Protein AF-S4PWG2-F1 (afdb_monomer_lite)

InterPro domains:
  IPR007754 N-acetylglucosaminyltransferase II [PF05060] (14-118)
  IPR007754 N-acetylglucosaminyltransferase II [PTHR12871] (7-118)
  IPR029044 Nucleotide-diphospho-sugar transferases [G3DSA:3.90.550.10] (37-111)

Radius of gyration: 16.38 Å; chains: 1; bounding box: 37×33×51 Å

Secondary structure (DSSP, 8-state):
---PPPPHHHHHHHHHHHHHHTPEETHHHH----TT--EEEEEE-S-HHHHHHHHHHHHTSTTGGGSEEEEEESS--HHHHHHHHT--SSEEEEEE-TT-TTTSTTSTTS--TTSPP-

Foldseek 3Di:
DDDDDDDLVVVLVVQVVQQVVQDKPCCVPLPDDDPPAAEDEAEDEPPQVVVVVVLVVLLPDPPSQSHEYEYEYLDDDPVNVVVQVPRNSHIYGYHYDNQHCSNVVQDPPHPPPPDDDD

Structure (mmCIF, N/CA/C/O backbone):
data_AF-S4PWG2-F1
#
_entry.id   AF-S4PWG2-F1
#
loop_
_atom_site.group_PDB
_atom_site.id
_atom_site.type_symbol
_atom_site.label_atom_id
_atom_site.label_alt_id
_atom_site.label_comp_id
_atom_site.label_asym_id
_atom_site.label_entity_id
_atom_site.label_seq_id
_atom_site.pdbx_PDB_ins_code
_atom_site.Cartn_x
_atom_site.Cartn_y
_atom_site.Cartn_z
_atom_site.occupancy
_atom_site.B_iso_or_equiv
_atom_site.auth_seq_id
_atom_site.auth_comp_id
_atom_site.auth_asym_id
_atom_site.auth_atom_id
_atom_site.pdbx_PDB_model_num
ATOM 1 N N . GLU A 1 1 ? 9.106 20.396 -3.454 1.00 36.06 1 GLU A N 1
ATOM 2 C CA . GLU A 1 1 ? 10.422 19.798 -3.766 1.00 36.06 1 GLU A CA 1
ATOM 3 C C . GLU A 1 1 ? 10.224 18.705 -4.808 1.00 36.06 1 GLU A C 1
ATOM 5 O O . GLU A 1 1 ? 9.260 17.955 -4.703 1.00 36.06 1 GLU A O 1
ATOM 10 N N . ARG A 1 2 ? 11.029 18.672 -5.878 1.00 40.66 2 ARG A N 1
ATOM 11 C CA . ARG A 1 2 ? 10.913 17.635 -6.915 1.00 40.66 2 ARG A CA 1
ATOM 12 C C . ARG A 1 2 ? 11.456 16.328 -6.339 1.00 40.66 2 ARG A C 1
ATOM 14 O O . ARG A 1 2 ? 12.660 16.219 -6.139 1.00 40.66 2 ARG A O 1
ATOM 21 N N . TYR A 1 3 ? 10.577 15.365 -6.071 1.00 52.69 3 TYR A N 1
ATOM 22 C CA . TYR A 1 3 ? 10.972 13.995 -5.752 1.00 52.69 3 TYR A CA 1
ATOM 23 C C . TYR A 1 3 ? 11.826 13.466 -6.910 1.00 52.69 3 TYR A C 1
ATOM 25 O O . TYR A 1 3 ? 11.335 13.332 -8.031 1.00 52.69 3 TYR A O 1
ATOM 33 N N . ALA A 1 4 ? 13.117 13.238 -6.667 1.00 55.34 4 ALA A N 1
ATOM 34 C CA . ALA A 1 4 ? 13.972 12.576 -7.640 1.00 55.34 4 ALA A CA 1
ATOM 35 C C . ALA A 1 4 ? 13.413 11.167 -7.881 1.00 55.34 4 ALA A C 1
ATOM 37 O O . ALA A 1 4 ? 13.055 10.475 -6.923 1.00 55.34 4 ALA A O 1
ATOM 38 N N . ALA A 1 5 ? 13.304 10.753 -9.144 1.00 60.72 5 ALA A N 1
ATOM 39 C CA . ALA A 1 5 ? 12.872 9.399 -9.469 1.00 60.72 5 ALA A CA 1
ATOM 40 C C . ALA A 1 5 ? 13.850 8.406 -8.820 1.00 60.72 5 ALA A C 1
ATOM 42 O O . ALA A 1 5 ? 15.053 8.460 -9.083 1.00 60.72 5 ALA A O 1
ATOM 43 N N . LYS A 1 6 ? 13.349 7.541 -7.931 1.00 73.06 6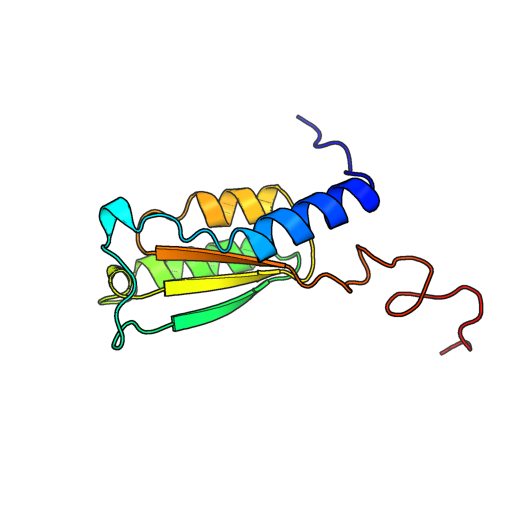 LYS A N 1
ATOM 44 C CA . LYS A 1 6 ? 14.164 6.474 -7.340 1.00 73.06 6 LYS A CA 1
ATOM 45 C C . LYS A 1 6 ? 14.612 5.520 -8.443 1.00 73.06 6 LYS A C 1
ATOM 47 O O . LYS A 1 6 ? 13.843 5.230 -9.357 1.00 73.06 6 LYS A O 1
ATOM 52 N N . ASN A 1 7 ? 15.834 5.006 -8.332 1.00 88.75 7 ASN A N 1
ATOM 53 C CA . ASN A 1 7 ? 16.291 3.943 -9.218 1.00 88.75 7 ASN A CA 1
ATOM 54 C C . ASN A 1 7 ? 15.497 2.650 -8.934 1.00 88.75 7 ASN A C 1
ATOM 56 O O . ASN A 1 7 ? 15.086 2.405 -7.798 1.00 88.75 7 ASN A O 1
ATOM 60 N N . VAL A 1 8 ? 15.316 1.802 -9.947 1.00 92.81 8 VAL A N 1
ATOM 61 C CA . VAL A 1 8 ? 14.579 0.528 -9.866 1.00 92.81 8 VAL A CA 1
ATOM 62 C C . VAL A 1 8 ? 15.087 -0.356 -8.721 1.00 92.81 8 VAL A C 1
ATOM 64 O O . VAL A 1 8 ? 14.291 -0.904 -7.962 1.00 92.81 8 VAL A O 1
ATOM 67 N N . SER A 1 9 ? 16.407 -0.433 -8.522 1.00 93.94 9 SER A N 1
ATOM 68 C CA . SER A 1 9 ? 17.010 -1.197 -7.417 1.00 93.94 9 SER A CA 1
ATOM 69 C C . SER A 1 9 ? 16.587 -0.684 -6.033 1.00 93.94 9 SER A C 1
ATOM 71 O O . SER A 1 9 ? 16.339 -1.477 -5.122 1.00 93.94 9 SER A O 1
ATOM 73 N N . ASP A 1 10 ? 16.452 0.634 -5.867 1.00 95.06 10 ASP A N 1
ATOM 74 C CA . ASP A 1 10 ? 16.004 1.223 -4.603 1.00 95.06 10 ASP A CA 1
ATOM 75 C C . ASP A 1 10 ? 14.512 0.995 -4.369 1.00 95.06 10 ASP A C 1
ATOM 77 O O . ASP A 1 10 ? 14.107 0.747 -3.230 1.00 95.06 10 ASP A O 1
ATOM 81 N N . ILE A 1 11 ? 13.710 1.034 -5.439 1.00 95.75 11 ILE A N 1
ATOM 82 C CA . ILE A 1 11 ? 12.288 0.679 -5.402 1.00 95.75 11 ILE A CA 1
ATOM 83 C C . ILE A 1 11 ? 12.138 -0.782 -4.978 1.00 95.75 11 ILE A C 1
ATOM 85 O O . ILE A 1 11 ? 11.461 -1.049 -3.990 1.00 95.75 11 ILE A O 1
ATOM 89 N N . LEU A 1 12 ? 12.832 -1.716 -5.632 1.00 96.19 12 LEU A N 1
ATOM 90 C CA . LEU A 1 12 ? 12.809 -3.138 -5.276 1.00 96.19 12 LEU A CA 1
ATOM 91 C C . LEU A 1 12 ? 13.233 -3.366 -3.821 1.00 96.19 12 LEU A C 1
ATOM 93 O O . LEU A 1 12 ? 12.537 -4.050 -3.074 1.00 96.19 12 LEU A O 1
ATOM 97 N N . ARG A 1 13 ? 14.327 -2.739 -3.369 1.00 96.94 13 ARG A N 1
ATOM 98 C CA . ARG A 1 13 ? 14.775 -2.845 -1.971 1.00 96.94 13 ARG A CA 1
ATOM 99 C C . ARG A 1 13 ? 13.739 -2.292 -0.989 1.00 96.94 13 ARG A C 1
ATOM 101 O O . ARG A 1 13 ? 13.630 -2.784 0.131 1.00 96.94 13 ARG A O 1
ATOM 108 N N . ALA A 1 14 ? 13.015 -1.236 -1.354 1.00 96.38 14 ALA A N 1
ATOM 109 C CA . ALA A 1 14 ? 11.924 -0.717 -0.534 1.00 96.38 14 ALA A CA 1
ATOM 110 C C . ALA A 1 14 ? 10.736 -1.688 -0.508 1.00 96.38 14 ALA A C 1
ATOM 112 O O . ALA A 1 14 ? 10.254 -1.996 0.576 1.00 96.38 14 ALA A O 1
ATOM 113 N N . ILE A 1 15 ? 10.326 -2.205 -1.668 1.00 97.31 15 ILE A N 1
ATOM 114 C CA . ILE A 1 15 ? 9.243 -3.185 -1.815 1.00 97.31 15 ILE A CA 1
ATOM 115 C C . ILE A 1 15 ? 9.506 -4.418 -0.952 1.00 97.31 15 ILE A C 1
ATOM 117 O O . ILE A 1 15 ? 8.662 -4.764 -0.131 1.00 97.31 15 ILE A O 1
ATOM 121 N N . TYR A 1 16 ? 10.685 -5.036 -1.072 1.00 97.88 16 TYR A N 1
ATOM 122 C CA . TYR A 1 16 ? 11.023 -6.225 -0.288 1.00 97.88 16 TYR A CA 1
ATOM 123 C C . TYR A 1 16 ? 10.984 -5.948 1.213 1.00 97.88 16 TYR A C 1
ATOM 125 O O . TYR A 1 16 ? 10.335 -6.687 1.943 1.00 97.88 16 TYR A O 1
ATOM 133 N N . ARG A 1 17 ? 11.592 -4.843 1.665 1.00 97.88 17 ARG A N 1
ATOM 134 C CA . ARG A 1 17 ? 11.586 -4.474 3.088 1.00 97.88 17 ARG A CA 1
ATOM 135 C C . ARG A 1 17 ? 10.181 -4.238 3.630 1.00 97.88 17 ARG A C 1
ATOM 137 O O . ARG A 1 17 ? 9.885 -4.677 4.731 1.00 97.88 17 ARG A O 1
ATOM 144 N N . ILE A 1 18 ? 9.328 -3.538 2.881 1.00 97.50 18 ILE A N 1
ATOM 145 C CA . ILE A 1 18 ? 7.959 -3.247 3.324 1.00 97.50 18 ILE A CA 1
ATOM 146 C C . ILE A 1 18 ? 7.126 -4.534 3.364 1.00 97.50 18 ILE A C 1
ATOM 148 O O . ILE A 1 18 ? 6.442 -4.787 4.352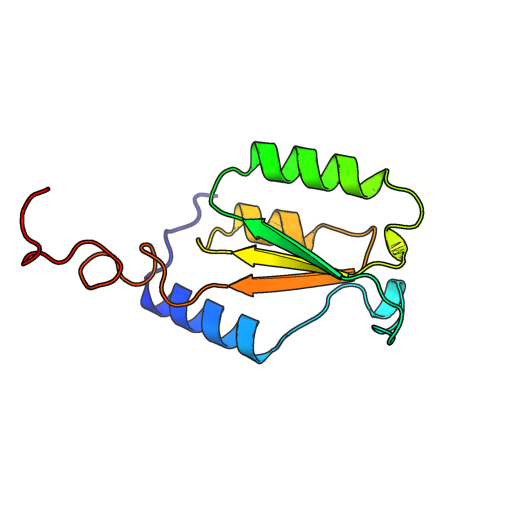 1.00 97.50 18 ILE A O 1
ATOM 152 N N . ASN A 1 19 ? 7.224 -5.364 2.323 1.00 98.06 19 ASN A N 1
ATOM 153 C CA . ASN A 1 19 ? 6.497 -6.628 2.248 1.00 98.06 19 ASN A CA 1
ATOM 154 C C . ASN A 1 19 ? 6.933 -7.627 3.321 1.00 98.06 19 ASN A C 1
ATOM 156 O O . ASN A 1 19 ? 6.089 -8.357 3.822 1.00 98.06 19 ASN A O 1
ATOM 160 N N . GLU A 1 20 ? 8.224 -7.676 3.654 1.00 98.25 20 GLU A N 1
ATOM 161 C CA . GLU A 1 20 ? 8.760 -8.531 4.716 1.00 98.25 20 GLU A CA 1
ATOM 162 C C . GLU A 1 20 ? 8.340 -8.032 6.101 1.00 98.25 20 GLU A C 1
ATOM 164 O O . GLU A 1 20 ? 7.927 -8.823 6.943 1.00 98.25 20 GLU A O 1
ATOM 169 N N . ALA A 1 21 ? 8.400 -6.717 6.330 1.00 97.75 21 ALA A N 1
ATOM 170 C CA . ALA A 1 21 ? 8.057 -6.129 7.621 1.00 97.75 21 ALA A CA 1
ATOM 171 C C . ALA A 1 21 ? 6.568 -6.266 7.969 1.00 97.75 21 ALA A C 1
ATOM 173 O O . ALA A 1 21 ? 6.228 -6.215 9.148 1.00 97.75 21 ALA A O 1
ATOM 174 N N . GLN A 1 22 ? 5.694 -6.381 6.958 1.00 96.69 22 GLN A N 1
ATOM 175 C CA . GLN A 1 22 ? 4.243 -6.537 7.113 1.00 96.69 22 GLN A CA 1
ATOM 176 C C . GLN A 1 22 ? 3.628 -5.576 8.145 1.00 96.69 22 GLN A C 1
ATOM 178 O O . GLN A 1 22 ? 2.710 -5.930 8.879 1.00 96.69 22 GLN A O 1
ATOM 183 N N . THR A 1 23 ? 4.152 -4.350 8.219 1.00 97.06 23 THR A N 1
ATOM 184 C CA . THR A 1 23 ? 3.802 -3.414 9.288 1.00 97.06 23 THR A CA 1
ATOM 185 C C . THR A 1 23 ? 2.348 -2.979 9.163 1.00 97.06 23 THR A C 1
ATOM 187 O O . THR A 1 23 ? 1.942 -2.437 8.130 1.00 97.06 23 THR A O 1
ATOM 190 N N . ILE A 1 24 ? 1.589 -3.179 10.237 1.00 97.88 24 ILE A N 1
ATOM 191 C CA . ILE A 1 24 ? 0.239 -2.652 10.385 1.00 97.88 24 ILE A CA 1
ATOM 192 C C . ILE A 1 24 ? 0.344 -1.349 11.180 1.00 97.88 24 ILE A C 1
ATOM 194 O O . ILE A 1 24 ? 0.866 -1.301 12.290 1.00 97.88 24 ILE A O 1
ATOM 198 N N . TYR A 1 25 ? -0.113 -0.264 10.572 1.00 97.75 25 TYR A N 1
ATOM 199 C CA . TYR A 1 25 ? -0.172 1.056 11.180 1.00 97.75 25 TYR A CA 1
ATOM 200 C C . TYR A 1 25 ? -1.456 1.210 11.997 1.00 97.75 25 TYR A C 1
ATOM 202 O O . TYR A 1 25 ? -2.492 0.629 11.662 1.00 97.75 25 TYR A O 1
ATOM 210 N N . ASN A 1 26 ? -1.383 2.053 13.028 1.00 97.75 26 ASN A N 1
ATOM 211 C CA . ASN A 1 26 ? -2.479 2.418 13.926 1.00 97.75 26 ASN A CA 1
ATOM 212 C C . ASN A 1 26 ? -3.012 1.269 14.810 1.00 97.75 26 ASN A C 1
ATOM 214 O O . ASN A 1 26 ? -4.089 1.400 15.392 1.00 97.75 26 ASN A O 1
ATOM 218 N N . GLU A 1 27 ? -2.291 0.148 14.947 1.00 95.94 27 GLU A N 1
ATOM 219 C CA . GLU A 1 27 ? -2.669 -0.919 15.896 1.00 95.94 27 GLU A CA 1
ATOM 220 C C . GLU A 1 27 ? -2.634 -0.447 17.355 1.00 95.94 27 GLU A C 1
ATOM 222 O O . GLU A 1 27 ? -3.414 -0.911 18.183 1.00 95.94 27 GLU A O 1
ATOM 227 N N . ASP A 1 28 ? -1.765 0.508 17.677 1.00 96.00 28 ASP A N 1
ATOM 228 C CA . ASP A 1 28 ? -1.681 1.144 18.991 1.00 96.00 28 ASP A CA 1
ATOM 229 C C . ASP A 1 28 ? -2.937 1.963 19.338 1.00 96.00 28 ASP A C 1
ATOM 231 O O . ASP A 1 28 ? -3.264 2.120 20.514 1.00 96.00 28 ASP A O 1
ATOM 235 N N . ILE A 1 29 ? -3.668 2.433 18.320 1.00 96.88 29 ILE A N 1
ATOM 236 C CA . ILE A 1 29 ? -4.885 3.245 18.461 1.00 96.88 29 ILE A CA 1
ATOM 237 C C . ILE A 1 29 ? -6.145 2.371 18.371 1.00 96.88 29 ILE A C 1
ATOM 239 O O . ILE A 1 29 ? -7.058 2.510 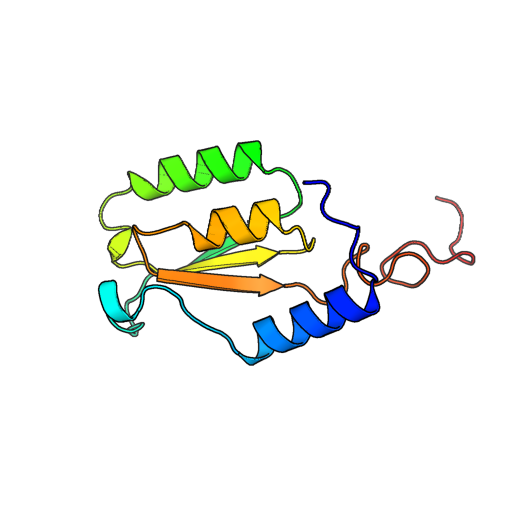19.184 1.00 96.88 29 ILE A O 1
ATOM 243 N N . PHE A 1 30 ? -6.203 1.461 17.394 1.00 97.00 30 PHE A N 1
ATOM 244 C CA . PHE A 1 30 ? -7.398 0.666 17.065 1.00 97.00 30 PHE A CA 1
ATOM 245 C C . PHE A 1 30 ? -7.340 -0.787 17.562 1.00 97.00 30 PHE A C 1
ATOM 247 O O . PHE A 1 30 ? -8.195 -1.600 17.193 1.00 97.00 30 PHE A O 1
ATOM 254 N N . GLY A 1 31 ? -6.335 -1.117 18.375 1.00 95.62 31 GLY A N 1
ATOM 255 C CA . GLY A 1 31 ? -6.079 -2.461 18.881 1.00 95.62 31 GLY A CA 1
ATOM 256 C C . GLY A 1 31 ? -5.470 -3.401 17.833 1.00 95.62 31 GLY A C 1
ATOM 257 O O . GLY A 1 31 ? -5.389 -3.053 16.656 1.00 95.62 31 GLY A O 1
ATOM 258 N N . PRO A 1 32 ? -5.052 -4.610 18.244 1.00 96.12 32 PRO A N 1
ATOM 259 C CA . PRO A 1 32 ? -4.483 -5.600 17.334 1.00 96.12 32 PRO A CA 1
ATOM 260 C C . PRO A 1 32 ? -5.544 -6.194 16.399 1.00 96.12 32 PRO A C 1
ATOM 262 O O . PRO A 1 32 ? -6.743 -6.177 16.696 1.00 96.12 32 PRO A O 1
ATOM 265 N N . VAL A 1 33 ? -5.099 -6.787 15.289 1.00 95.75 33 VAL A N 1
ATOM 266 C CA . VAL A 1 33 ? -5.965 -7.594 14.412 1.00 95.75 33 VAL A CA 1
ATOM 267 C C . VAL A 1 33 ? -6.501 -8.825 15.156 1.00 95.75 33 VAL A C 1
ATOM 269 O O . VAL A 1 33 ? -5.749 -9.572 15.780 1.00 95.75 33 VAL A O 1
ATOM 272 N N . GLN A 1 34 ? -7.812 -9.050 15.062 1.00 95.38 34 GLN A N 1
ATOM 273 C CA . GLN A 1 34 ? -8.522 -10.188 15.655 1.00 95.38 34 GLN A CA 1
ATOM 274 C C . GLN A 1 34 ? -9.105 -11.107 14.573 1.00 95.38 34 GLN A C 1
ATOM 276 O O . GLN A 1 34 ? -9.199 -10.736 13.404 1.00 95.38 34 GLN A O 1
ATOM 281 N N . ASN A 1 35 ? -9.541 -12.308 14.960 1.00 93.94 35 ASN A N 1
ATOM 282 C CA . ASN A 1 35 ? -10.085 -13.305 14.027 1.00 93.94 35 ASN A CA 1
ATOM 283 C C . ASN A 1 35 ? -11.373 -12.856 13.313 1.00 93.94 35 ASN A C 1
ATOM 285 O O . ASN A 1 35 ? -11.693 -13.372 12.247 1.00 93.94 35 ASN A O 1
ATOM 289 N N . ASP A 1 36 ? -12.119 -11.927 13.905 1.00 94.25 36 ASP A N 1
ATOM 290 C CA . ASP A 1 36 ? -13.346 -11.339 13.365 1.00 94.25 36 ASP A CA 1
ATOM 291 C C . ASP A 1 36 ? -13.109 -9.985 12.669 1.00 94.25 36 ASP A C 1
ATOM 293 O O . ASP A 1 36 ? -14.057 -9.360 12.191 1.00 94.25 36 ASP A O 1
ATOM 297 N N . THR A 1 37 ? -11.852 -9.528 12.579 1.00 96.56 37 THR A N 1
ATOM 298 C CA . THR A 1 37 ? -11.504 -8.286 11.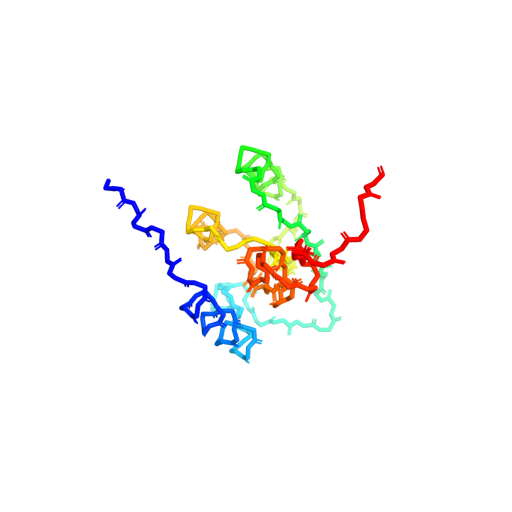882 1.00 96.56 37 THR A CA 1
ATOM 299 C C . THR A 1 37 ? -11.805 -8.422 10.394 1.00 96.56 37 THR A C 1
ATOM 301 O O . THR A 1 37 ? -11.259 -9.280 9.700 1.00 96.56 37 THR A O 1
ATOM 304 N N . ILE A 1 38 ? -12.654 -7.532 9.881 1.00 97.38 38 ILE A N 1
ATOM 305 C CA . ILE A 1 38 ? -12.942 -7.455 8.449 1.00 97.38 38 ILE A CA 1
ATOM 306 C C . ILE A 1 38 ? -11.733 -6.844 7.740 1.00 97.38 38 ILE A C 1
ATOM 308 O O . ILE A 1 38 ? -11.289 -5.745 8.079 1.00 97.38 38 ILE A O 1
ATOM 312 N N . ILE A 1 39 ? -11.230 -7.548 6.728 1.00 98.06 39 ILE A N 1
ATOM 313 C CA . ILE A 1 39 ? -10.096 -7.115 5.912 1.00 98.06 39 ILE A CA 1
ATOM 314 C C . ILE A 1 39 ? -10.610 -6.650 4.551 1.00 98.06 39 ILE A C 1
ATOM 316 O O . ILE A 1 39 ? -11.321 -7.385 3.864 1.00 98.06 39 ILE A O 1
ATOM 320 N N . ILE A 1 40 ? -10.219 -5.444 4.143 1.00 98.31 40 ILE A N 1
ATOM 321 C CA . ILE A 1 40 ? -10.533 -4.887 2.825 1.00 98.31 40 ILE A CA 1
ATOM 322 C C . ILE A 1 40 ? -9.221 -4.692 2.067 1.00 98.31 40 ILE A C 1
ATOM 324 O O . ILE A 1 40 ? -8.401 -3.852 2.434 1.00 98.31 40 ILE A O 1
ATOM 328 N N . ALA A 1 41 ? -9.028 -5.462 0.996 1.00 98.19 41 ALA A N 1
ATOM 329 C CA . ALA A 1 41 ? -7.879 -5.322 0.109 1.00 98.19 41 ALA A CA 1
ATOM 330 C C . ALA A 1 41 ? -8.218 -4.402 -1.074 1.00 98.19 41 ALA A C 1
ATOM 332 O O . ALA A 1 41 ? -9.196 -4.623 -1.788 1.00 98.19 41 ALA A O 1
ATOM 333 N N . ILE A 1 42 ? -7.402 -3.372 -1.287 1.00 98.25 42 ILE A N 1
ATOM 334 C CA . ILE A 1 42 ? -7.601 -2.331 -2.298 1.00 98.25 42 ILE A CA 1
ATOM 335 C C . ILE A 1 42 ? -6.422 -2.375 -3.263 1.00 98.25 42 ILE A C 1
ATOM 337 O O . ILE A 1 42 ? -5.288 -2.117 -2.866 1.00 98.25 42 ILE A O 1
ATOM 341 N N . GLN A 1 43 ? -6.680 -2.658 -4.538 1.00 97.75 43 GLN A N 1
ATOM 342 C CA . GLN A 1 43 ? -5.650 -2.578 -5.570 1.00 97.75 43 GLN A CA 1
ATOM 343 C C . GLN A 1 43 ? -5.433 -1.120 -5.999 1.00 97.75 43 GLN A C 1
ATOM 345 O O . GLN A 1 43 ? -6.372 -0.427 -6.401 1.00 97.75 43 GLN A O 1
ATOM 350 N N . VAL A 1 44 ? -4.187 -0.655 -5.923 1.00 96.25 44 VAL A N 1
ATOM 351 C CA . VAL A 1 44 ? -3.779 0.729 -6.178 1.00 96.25 44 VAL A CA 1
ATOM 352 C C . VAL A 1 44 ? -2.752 0.774 -7.303 1.00 96.25 44 VAL A C 1
ATOM 354 O O . VAL A 1 44 ? -1.743 0.080 -7.253 1.00 96.25 44 VAL A O 1
ATOM 357 N N . HIS A 1 45 ? -3.009 1.649 -8.278 1.00 93.69 45 HIS A N 1
ATOM 358 C CA . HIS A 1 45 ? -2.072 1.989 -9.350 1.00 93.69 45 HIS A CA 1
ATOM 359 C C . HIS A 1 45 ? -1.518 3.408 -9.148 1.00 93.69 45 HIS A C 1
ATOM 361 O O . HIS A 1 45 ? -0.928 3.700 -8.115 1.00 93.69 45 HIS A O 1
ATOM 367 N N . THR A 1 46 ? -1.758 4.332 -10.083 1.00 92.62 46 THR A N 1
ATOM 368 C CA . THR A 1 46 ? -1.190 5.698 -10.068 1.00 92.62 46 THR A CA 1
ATOM 369 C C . THR A 1 46 ? -2.225 6.819 -9.916 1.00 92.62 46 THR A C 1
ATOM 371 O O . THR A 1 46 ? -1.892 8.004 -9.888 1.00 92.62 46 THR A O 1
ATOM 374 N N . ARG A 1 47 ? -3.518 6.485 -9.813 1.00 93.94 47 ARG A N 1
ATOM 375 C CA . ARG A 1 47 ? -4.616 7.470 -9.840 1.00 93.94 47 ARG A CA 1
ATOM 376 C C . ARG A 1 47 ? -4.909 8.065 -8.455 1.00 93.94 47 ARG A C 1
ATOM 378 O O . ARG A 1 47 ? -5.938 7.770 -7.847 1.00 93.94 47 ARG A O 1
ATOM 385 N N . LEU A 1 48 ? -4.026 8.955 -7.994 1.00 93.19 48 LEU A N 1
ATOM 386 C CA . LEU A 1 48 ? -4.079 9.607 -6.674 1.00 93.19 48 LEU A CA 1
ATOM 387 C C . LEU A 1 48 ? -5.436 10.262 -6.349 1.00 93.19 48 LEU A C 1
ATOM 389 O O . LEU A 1 48 ? -5.932 10.124 -5.235 1.00 93.19 48 LEU A O 1
ATOM 393 N N . THR A 1 49 ? -6.063 10.954 -7.305 1.00 95.69 49 THR A N 1
ATOM 394 C CA . THR A 1 49 ? -7.352 11.638 -7.081 1.00 95.69 49 THR A CA 1
ATOM 395 C C . THR A 1 49 ? -8.474 10.661 -6.731 1.00 95.69 49 THR A C 1
ATOM 397 O O . THR A 1 49 ? -9.226 10.906 -5.791 1.00 95.69 49 THR A O 1
ATOM 400 N N . TYR A 1 50 ? -8.567 9.523 -7.427 1.00 96.44 50 TYR A N 1
ATOM 401 C CA . TYR A 1 50 ? -9.576 8.508 -7.105 1.00 96.44 50 TYR A CA 1
ATOM 402 C C . TYR A 1 50 ? -9.291 7.829 -5.770 1.00 96.44 50 TYR A C 1
ATOM 404 O O . TYR A 1 50 ? -10.223 7.599 -5.004 1.00 96.44 50 TYR A O 1
ATOM 412 N N . LEU A 1 51 ? -8.015 7.582 -5.457 1.00 96.81 51 LEU A N 1
ATOM 413 C CA . LEU A 1 51 ? -7.628 7.045 -4.156 1.00 96.81 51 LEU A CA 1
ATOM 414 C C . LEU A 1 51 ? -8.038 7.983 -3.012 1.00 96.81 51 LEU A C 1
ATOM 416 O O . LEU A 1 51 ? -8.578 7.520 -2.013 1.00 96.81 51 LEU A O 1
ATOM 420 N N . ARG A 1 52 ? -7.868 9.304 -3.173 1.00 96.75 52 ARG A N 1
ATOM 421 C CA . ARG A 1 52 ? -8.354 10.291 -2.194 1.00 96.75 52 ARG A CA 1
ATOM 422 C C . ARG A 1 52 ? -9.862 10.196 -1.990 1.00 96.75 52 ARG A C 1
ATOM 424 O O . ARG A 1 52 ? -10.308 10.143 -0.851 1.00 96.75 52 ARG A O 1
ATOM 431 N N . HIS A 1 53 ? -10.641 10.153 -3.071 1.00 97.62 53 HIS A N 1
ATOM 432 C CA . HIS A 1 53 ? -12.097 10.025 -2.963 1.00 97.62 53 HIS A CA 1
ATOM 433 C C . HIS A 1 53 ? -12.513 8.721 -2.269 1.00 97.62 53 HIS A C 1
ATOM 435 O O . HIS A 1 53 ? -13.398 8.751 -1.417 1.00 97.62 53 HIS A O 1
ATOM 441 N N . LEU A 1 54 ? -11.837 7.607 -2.570 1.00 97.31 54 LEU A N 1
ATOM 442 C CA . LEU A 1 54 ? -12.061 6.329 -1.897 1.00 97.31 54 LEU A CA 1
ATOM 443 C C . LEU A 1 54 ? -11.787 6.433 -0.390 1.00 97.31 54 LEU A C 1
ATOM 445 O O . LEU A 1 54 ? -12.657 6.083 0.401 1.00 97.31 54 LEU A O 1
ATOM 449 N N . ILE A 1 55 ? -10.628 6.963 0.009 1.00 97.75 55 ILE A N 1
ATOM 450 C CA . ILE A 1 55 ? -10.253 7.126 1.424 1.00 97.75 55 ILE A CA 1
ATOM 451 C C . ILE A 1 55 ? -11.271 8.001 2.164 1.00 97.75 55 ILE A C 1
ATOM 453 O O . ILE A 1 55 ? -11.732 7.618 3.235 1.00 97.75 55 ILE A O 1
ATOM 457 N N . VAL A 1 56 ? -11.681 9.130 1.574 1.00 97.94 56 VAL A N 1
ATOM 458 C CA . VAL A 1 56 ? -12.698 10.017 2.166 1.00 97.94 56 VAL A CA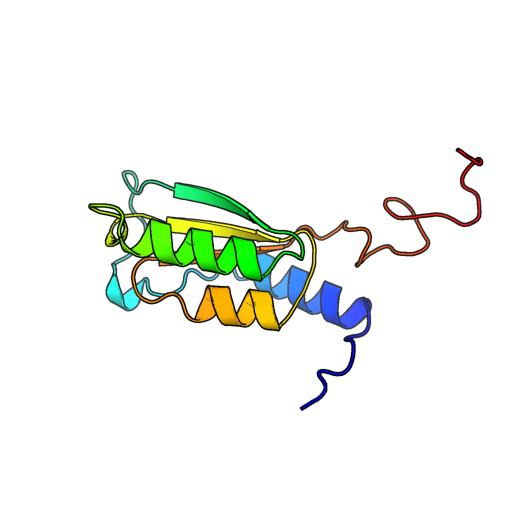 1
ATOM 459 C C . VAL A 1 56 ? -14.036 9.296 2.341 1.00 97.94 56 VAL A C 1
ATOM 461 O O . VAL A 1 56 ? -14.696 9.484 3.358 1.00 97.94 56 VAL A O 1
ATOM 464 N N . SER A 1 57 ? -14.436 8.456 1.382 1.00 97.88 57 SER A N 1
ATOM 465 C CA . SER A 1 57 ? -15.674 7.677 1.498 1.00 97.88 57 SER A CA 1
ATOM 466 C C . SER A 1 57 ? -15.588 6.585 2.570 1.00 97.88 57 SER A C 1
ATOM 468 O O . SER A 1 57 ? -16.536 6.406 3.330 1.00 97.88 57 SER A O 1
ATOM 470 N N . LEU A 1 58 ? -14.441 5.903 2.686 1.00 98.06 58 LEU A N 1
ATOM 471 C CA . LEU A 1 58 ? -14.205 4.887 3.714 1.00 98.06 58 LEU A CA 1
ATOM 472 C C . LEU A 1 58 ? -14.205 5.499 5.114 1.00 98.06 58 LEU A C 1
ATOM 474 O O . LEU A 1 58 ? -14.809 4.925 6.010 1.00 98.06 58 LEU A O 1
ATOM 478 N N . ALA A 1 59 ? -13.624 6.688 5.288 1.00 97.88 59 ALA A N 1
ATOM 479 C CA . ALA A 1 59 ? -13.616 7.399 6.568 1.00 97.88 59 ALA A CA 1
ATOM 480 C C . ALA A 1 59 ? -15.026 7.691 7.119 1.00 97.88 59 ALA A C 1
ATOM 482 O O . ALA A 1 59 ? -15.195 7.899 8.316 1.00 97.88 59 ALA A O 1
ATOM 483 N N . GLN A 1 60 ? -16.042 7.723 6.251 1.00 97.88 60 GLN A N 1
ATOM 484 C CA . GLN A 1 60 ? -17.440 7.956 6.623 1.00 97.88 60 GLN A CA 1
ATOM 485 C C . GLN A 1 60 ? -18.231 6.656 6.822 1.00 97.88 60 GLN A C 1
ATOM 487 O O . GLN A 1 60 ? -19.391 6.700 7.240 1.00 97.88 60 GLN A O 1
ATOM 492 N N . ALA A 1 61 ? -17.645 5.499 6.501 1.00 97.75 61 ALA A N 1
ATOM 493 C CA . ALA A 1 61 ? -18.316 4.220 6.635 1.00 97.75 61 ALA A CA 1
ATOM 494 C C . ALA A 1 61 ? -18.468 3.845 8.114 1.00 97.75 61 ALA A C 1
ATOM 496 O O . ALA A 1 61 ? -17.551 3.975 8.926 1.00 97.75 61 ALA A O 1
ATOM 497 N N . ARG A 1 62 ? -19.658 3.361 8.467 1.00 97.44 62 ARG A N 1
ATOM 498 C CA . ARG A 1 62 ? -19.951 2.912 9.826 1.00 97.44 62 ARG A CA 1
ATOM 499 C C . ARG A 1 62 ? -19.055 1.724 10.191 1.00 97.44 62 ARG A C 1
ATOM 501 O O . ARG A 1 62 ? -18.927 0.798 9.395 1.00 97.44 62 ARG A O 1
ATOM 508 N N . ASP A 1 63 ? -18.507 1.751 11.406 1.00 96.69 63 ASP A N 1
ATOM 509 C CA . ASP A 1 63 ? -17.653 0.696 11.971 1.00 96.69 63 ASP A CA 1
ATOM 510 C C . ASP A 1 63 ? -16.333 0.465 11.190 1.00 96.69 63 ASP A C 1
ATOM 512 O O . ASP A 1 63 ? -15.698 -0.582 11.329 1.00 96.69 63 ASP A O 1
ATOM 516 N N . ILE A 1 64 ? -15.890 1.438 10.375 1.00 97.81 64 ILE A N 1
ATOM 517 C CA . ILE A 1 64 ? -14.642 1.328 9.599 1.00 97.81 64 ILE A CA 1
ATOM 518 C C . ILE A 1 64 ? -13.393 1.226 10.486 1.00 97.81 64 ILE A C 1
ATOM 520 O O . ILE A 1 64 ? -12.419 0.571 10.112 1.00 97.81 64 ILE A O 1
ATOM 524 N N . ASP A 1 65 ? -13.432 1.807 11.682 1.00 97.38 65 ASP A N 1
ATOM 525 C CA . ASP A 1 65 ? -12.379 1.787 12.704 1.00 97.38 65 ASP A CA 1
ATOM 526 C C . ASP A 1 65 ? -12.018 0.364 13.169 1.00 97.38 65 ASP A C 1
ATOM 528 O O . ASP A 1 65 ? -10.895 0.092 13.604 1.00 97.38 65 ASP A O 1
ATOM 532 N N . LYS A 1 66 ? -12.946 -0.584 12.999 1.00 96.88 66 LYS A N 1
ATOM 533 C CA . LYS A 1 66 ? -12.765 -2.000 13.348 1.00 96.88 66 LYS A CA 1
ATOM 534 C C . LYS A 1 66 ? -12.140 -2.829 12.229 1.00 96.88 66 LYS A C 1
ATOM 536 O O . LYS A 1 66 ? -11.822 -3.993 12.451 1.00 96.88 66 LYS A O 1
ATOM 541 N N . THR A 1 67 ? -11.966 -2.261 11.039 1.00 98.19 67 THR A N 1
ATOM 542 C CA . THR A 1 67 ? -11.443 -2.976 9.866 1.00 98.19 67 THR A CA 1
ATOM 543 C C . THR A 1 67 ? -9.916 -2.909 9.772 1.00 98.19 67 THR A C 1
ATOM 545 O O . THR A 1 67 ? -9.257 -2.182 10.517 1.00 98.19 67 THR A O 1
ATOM 548 N N . LEU A 1 68 ? -9.345 -3.701 8.864 1.00 98.50 68 LEU A N 1
ATOM 549 C CA . LEU A 1 68 ? -7.982 -3.539 8.364 1.00 98.50 68 LEU A CA 1
ATOM 550 C C . LEU A 1 68 ? -8.044 -3.218 6.869 1.00 98.50 68 LEU A C 1
ATOM 552 O O . LEU A 1 68 ? -8.549 -4.020 6.078 1.00 98.50 68 LEU A O 1
ATOM 556 N N . LEU A 1 69 ? -7.494 -2.071 6.475 1.00 98.62 69 LEU A N 1
ATOM 557 C CA . LEU A 1 69 ? -7.330 -1.709 5.070 1.00 98.62 69 LEU A CA 1
ATOM 558 C C . LEU A 1 69 ? -5.946 -2.135 4.575 1.00 98.62 69 LEU A C 1
ATOM 560 O O . LEU A 1 69 ? -4.929 -1.647 5.066 1.00 98.62 69 LEU A O 1
ATOM 564 N N . ILE A 1 70 ? -5.904 -3.012 3.573 1.00 98.69 70 ILE A N 1
ATOM 565 C CA . ILE A 1 70 ? -4.666 -3.429 2.908 1.00 98.69 70 ILE A CA 1
ATOM 566 C C . ILE A 1 70 ? -4.607 -2.767 1.534 1.00 98.69 70 ILE A C 1
ATOM 568 O O . ILE A 1 70 ? -5.376 -3.113 0.639 1.00 98.69 70 ILE A O 1
ATOM 572 N N . PHE A 1 71 ? -3.676 -1.839 1.340 1.00 98.56 71 PHE A N 1
ATOM 573 C CA . PHE A 1 71 ? -3.419 -1.238 0.035 1.00 98.56 71 PHE A CA 1
ATOM 574 C C . PHE A 1 71 ? -2.356 -2.058 -0.698 1.00 98.56 71 PHE A C 1
ATOM 576 O O . PHE A 1 71 ? -1.218 -2.179 -0.244 1.00 98.56 71 PHE A O 1
ATOM 583 N N . SER A 1 72 ? -2.750 -2.663 -1.817 1.00 98.38 72 SER A N 1
ATOM 584 C CA . SER A 1 72 ? -1.899 -3.477 -2.679 1.00 98.38 72 SER A CA 1
ATOM 585 C C . SER A 1 72 ? -1.474 -2.666 -3.897 1.00 98.38 72 SER A C 1
ATOM 587 O O . SER A 1 72 ? -2.288 -2.364 -4.769 1.00 98.38 72 SER A O 1
ATOM 589 N N . HIS A 1 73 ? -0.205 -2.278 -3.932 1.00 98.12 73 HIS A N 1
ATOM 590 C CA . HIS A 1 73 ? 0.352 -1.363 -4.920 1.00 98.12 73 HIS A CA 1
ATOM 591 C C . HIS A 1 73 ? 1.055 -2.128 -6.039 1.00 98.12 73 HIS A C 1
ATOM 593 O O . HIS A 1 73 ? 1.958 -2.913 -5.767 1.00 98.12 73 HIS A O 1
ATOM 599 N N . ASP A 1 74 ? 0.723 -1.852 -7.296 1.00 95.81 74 ASP A N 1
ATOM 600 C CA . ASP A 1 74 ? 1.514 -2.309 -8.452 1.00 95.81 74 ASP A CA 1
ATOM 601 C C . ASP A 1 74 ? 2.487 -1.232 -8.971 1.00 95.81 74 ASP A C 1
ATOM 603 O O . ASP A 1 74 ? 3.286 -1.480 -9.875 1.00 95.81 74 ASP A O 1
ATOM 607 N N . TYR A 1 75 ? 2.460 -0.042 -8.369 1.00 96.12 75 TYR A N 1
ATOM 608 C CA . TYR A 1 75 ? 3.337 1.072 -8.694 1.00 96.12 75 TYR A CA 1
ATOM 609 C C . TYR A 1 75 ? 3.792 1.782 -7.417 1.00 96.12 75 TYR A C 1
ATOM 611 O O . TYR A 1 75 ? 2.985 2.182 -6.578 1.00 96.12 75 TYR A O 1
ATOM 619 N N . TYR A 1 76 ? 5.103 1.953 -7.271 1.00 95.69 76 TYR A N 1
ATOM 620 C CA . TYR A 1 76 ? 5.714 2.662 -6.158 1.00 95.69 76 TYR A CA 1
ATOM 621 C C . TYR A 1 76 ? 5.691 4.170 -6.417 1.00 95.69 76 TYR A C 1
ATOM 623 O O . TYR A 1 76 ? 6.430 4.682 -7.262 1.00 95.69 76 TYR A O 1
ATOM 631 N N . ASP A 1 77 ? 4.866 4.884 -5.656 1.00 95.19 77 ASP A N 1
ATOM 632 C CA . ASP A 1 77 ? 4.718 6.337 -5.729 1.00 95.19 77 ASP A CA 1
ATOM 633 C C . ASP A 1 77 ? 4.685 6.929 -4.316 1.00 95.19 77 ASP A C 1
ATOM 635 O O . ASP A 1 77 ? 3.831 6.589 -3.500 1.00 95.19 77 ASP A O 1
ATOM 639 N N . GLU A 1 78 ? 5.615 7.837 -4.011 1.00 93.00 78 GLU A N 1
ATOM 640 C CA . GLU A 1 78 ? 5.730 8.420 -2.670 1.00 93.00 78 GLU A CA 1
ATOM 641 C C . GLU A 1 78 ? 4.534 9.287 -2.262 1.00 93.00 78 GLU A C 1
ATOM 643 O O . GLU A 1 78 ? 4.229 9.373 -1.072 1.00 93.00 78 GLU A O 1
ATOM 648 N N . GLN A 1 79 ? 3.834 9.917 -3.208 1.00 95.00 79 GLN A N 1
ATOM 649 C CA . GLN A 1 79 ? 2.639 10.703 -2.897 1.00 95.00 79 GLN A CA 1
ATOM 650 C C . GLN A 1 79 ? 1.481 9.790 -2.504 1.00 95.00 79 GLN A C 1
ATOM 652 O O . GLN A 1 79 ? 0.758 10.089 -1.553 1.00 95.00 79 GLN A O 1
ATOM 657 N N . ILE A 1 80 ? 1.330 8.664 -3.204 1.00 95.88 80 ILE A N 1
ATOM 658 C CA . ILE A 1 80 ? 0.352 7.627 -2.858 1.00 95.88 80 ILE A CA 1
ATOM 659 C C . ILE A 1 80 ? 0.708 6.997 -1.510 1.00 95.88 80 ILE A C 1
ATOM 661 O O . ILE A 1 80 ? -0.148 6.935 -0.631 1.00 95.88 80 ILE A O 1
ATOM 665 N N . ASN A 1 81 ? 1.971 6.613 -1.309 1.00 95.81 81 ASN A N 1
ATOM 666 C CA . ASN A 1 81 ? 2.433 6.023 -0.052 1.00 95.81 81 ASN A CA 1
ATOM 667 C C . ASN A 1 81 ? 2.182 6.966 1.133 1.00 95.81 81 ASN A C 1
ATOM 669 O O . ASN A 1 81 ? 1.736 6.536 2.195 1.00 95.81 81 ASN A O 1
ATOM 673 N N . SER A 1 82 ? 2.458 8.261 0.953 1.00 95.88 82 SER A N 1
ATOM 674 C CA . SER A 1 82 ? 2.232 9.280 1.982 1.00 95.88 82 SER A CA 1
ATOM 675 C C . SER A 1 82 ? 0.745 9.480 2.275 1.00 95.88 82 SER A C 1
ATOM 677 O O . SER A 1 82 ? 0.378 9.600 3.438 1.00 95.88 82 SER A O 1
ATOM 679 N N . LEU A 1 83 ? -0.113 9.459 1.248 1.00 96.88 83 LEU A N 1
ATOM 680 C CA . LEU A 1 83 ? -1.566 9.533 1.422 1.00 96.88 83 LEU A CA 1
ATOM 681 C C . LEU A 1 83 ? -2.115 8.328 2.201 1.00 96.88 83 LEU A C 1
ATOM 683 O O . LEU A 1 83 ? -2.978 8.492 3.056 1.00 96.88 83 LEU A O 1
ATOM 687 N N . VAL A 1 84 ? -1.622 7.121 1.919 1.00 97.25 84 VAL A N 1
ATOM 688 C CA . VAL A 1 84 ? -2.041 5.919 2.654 1.00 97.25 84 VAL A CA 1
ATOM 689 C C . VAL A 1 84 ? -1.546 5.964 4.102 1.00 97.25 84 VAL A C 1
ATOM 691 O O . VAL A 1 84 ? -2.298 5.636 5.013 1.00 97.25 84 VAL A O 1
ATOM 694 N N . ARG A 1 85 ? -0.314 6.436 4.345 1.00 95.06 85 ARG A N 1
ATOM 695 C CA . ARG A 1 85 ? 0.229 6.605 5.707 1.00 95.06 85 ARG A CA 1
ATOM 696 C C . ARG A 1 85 ? -0.470 7.692 6.522 1.00 95.06 85 ARG A C 1
ATOM 698 O O . ARG A 1 85 ? -0.362 7.664 7.739 1.00 95.06 85 ARG A O 1
ATOM 705 N N . SER A 1 86 ? -1.149 8.647 5.885 1.00 96.62 86 SER A N 1
ATOM 706 C CA . SER A 1 86 ? -1.895 9.692 6.596 1.00 96.62 86 SER A CA 1
ATOM 707 C C . SER A 1 86 ? -3.287 9.251 7.054 1.00 96.62 86 SER A C 1
ATOM 709 O O . SER A 1 86 ? -4.008 10.062 7.622 1.00 96.62 86 SER A O 1
ATOM 711 N N . ILE A 1 87 ? -3.702 8.015 6.762 1.00 98.12 87 ILE A N 1
ATOM 712 C CA . ILE A 1 87 ? -4.975 7.473 7.243 1.00 98.12 87 ILE A CA 1
ATOM 713 C C . ILE A 1 87 ? -4.884 7.266 8.756 1.00 98.12 87 ILE A C 1
ATOM 715 O O . ILE A 1 87 ? -4.019 6.539 9.237 1.00 98.12 87 ILE A O 1
ATOM 719 N N . ASP A 1 88 ? -5.815 7.871 9.483 1.00 97.50 88 ASP A N 1
ATOM 720 C CA . ASP A 1 88 ? -5.849 7.928 10.946 1.00 97.50 88 ASP A CA 1
ATOM 721 C C . ASP A 1 88 ? -7.169 7.411 11.546 1.00 97.50 88 ASP A C 1
ATOM 723 O O . ASP A 1 88 ? -7.356 7.471 12.756 1.00 97.50 88 ASP A O 1
ATOM 727 N N . PHE A 1 89 ? -8.079 6.882 10.720 1.00 97.94 89 PHE A N 1
ATOM 728 C CA . PHE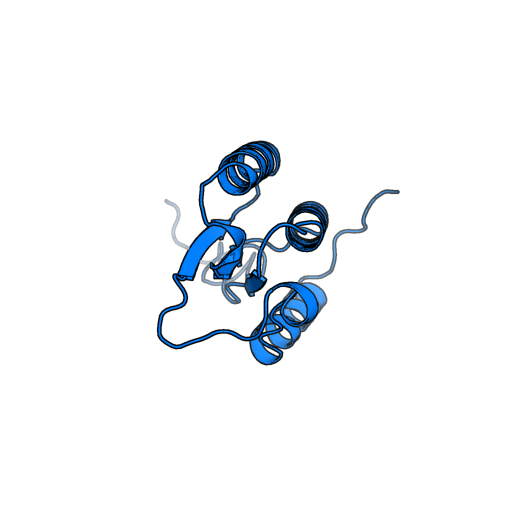 A 1 89 ? -9.416 6.433 11.136 1.00 97.94 89 PHE A CA 1
ATOM 729 C C . PHE A 1 89 ? -9.574 4.907 11.232 1.00 97.94 89 PHE A C 1
ATOM 731 O O . PHE A 1 89 ? -10.656 4.431 11.568 1.00 97.94 89 PHE A O 1
ATOM 738 N N . THR A 1 90 ? -8.544 4.127 10.888 1.00 98.38 90 THR A N 1
ATOM 739 C CA . THR A 1 90 ? -8.556 2.657 10.972 1.00 98.38 90 THR A CA 1
ATOM 740 C C . THR A 1 90 ? -7.140 2.071 10.875 1.00 98.38 90 THR A C 1
ATOM 742 O O . THR A 1 90 ? -6.172 2.811 10.672 1.00 98.38 90 THR A O 1
ATOM 745 N N . LYS A 1 91 ? -7.002 0.744 10.996 1.00 98.25 91 LYS A N 1
ATOM 746 C CA . LYS A 1 91 ? -5.735 0.022 10.790 1.00 98.25 91 LYS A CA 1
ATOM 747 C C . LYS A 1 91 ? -5.390 -0.047 9.311 1.00 98.25 91 LYS A C 1
ATOM 749 O O . LYS A 1 91 ? -6.256 -0.317 8.475 1.00 98.25 91 LYS A O 1
ATOM 754 N N . VAL A 1 92 ? -4.113 0.135 8.988 1.00 98.38 92 VAL A N 1
ATOM 755 C CA . VAL A 1 92 ? -3.657 0.186 7.593 1.00 98.38 92 VAL A CA 1
ATOM 756 C C . VAL A 1 92 ? -2.404 -0.645 7.386 1.00 98.38 92 VAL A C 1
ATOM 758 O O . VAL A 1 92 ? -1.469 -0.578 8.170 1.00 98.38 92 VAL A O 1
ATOM 761 N N . MET A 1 93 ? -2.348 -1.371 6.276 1.00 98.38 93 MET A N 1
ATOM 762 C CA . MET A 1 93 ? -1.163 -2.079 5.804 1.00 98.38 93 MET A CA 1
ATOM 763 C C . MET A 1 93 ? -0.915 -1.727 4.336 1.00 98.38 93 MET A C 1
ATOM 765 O O . MET A 1 93 ? -1.855 -1.546 3.561 1.00 98.38 93 MET A O 1
ATOM 769 N N . GLN A 1 94 ? 0.354 -1.648 3.940 1.00 98.31 94 GLN A N 1
ATOM 770 C CA . GLN A 1 94 ? 0.749 -1.506 2.539 1.00 98.31 94 GLN A CA 1
ATOM 771 C C . GLN A 1 94 ? 1.554 -2.724 2.104 1.00 98.31 94 GLN A C 1
ATOM 773 O O . GLN A 1 94 ? 2.513 -3.103 2.772 1.00 98.31 94 GLN A O 1
ATOM 778 N N . ILE A 1 95 ? 1.180 -3.296 0.965 1.00 98.25 95 ILE A N 1
ATOM 779 C CA . ILE A 1 95 ? 1.928 -4.353 0.285 1.00 98.25 95 ILE A CA 1
ATOM 780 C C . ILE A 1 95 ? 2.173 -3.939 -1.162 1.00 98.25 95 ILE A C 1
ATOM 782 O O . ILE A 1 95 ? 1.366 -3.240 -1.769 1.00 98.25 95 ILE A O 1
ATOM 786 N N . PHE A 1 96 ? 3.282 -4.384 -1.733 1.00 98.31 96 PHE A N 1
ATOM 787 C CA . PHE A 1 96 ? 3.713 -3.986 -3.066 1.00 98.31 96 PHE A CA 1
ATOM 788 C C . PHE A 1 96 ? 3.928 -5.215 -3.941 1.00 98.31 96 PHE A C 1
ATOM 790 O O . PHE A 1 96 ? 4.622 -6.151 -3.553 1.00 98.31 96 PHE A O 1
ATOM 797 N N . PHE A 1 97 ? 3.366 -5.212 -5.142 1.00 97.62 97 PHE A N 1
ATOM 798 C CA . PHE A 1 97 ? 3.623 -6.235 -6.141 1.00 97.62 97 PHE A CA 1
ATOM 799 C C . PHE A 1 97 ? 5.065 -6.089 -6.668 1.00 97.62 97 PHE A C 1
ATOM 801 O O . PHE A 1 97 ? 5.396 -5.053 -7.247 1.00 97.62 97 PHE A O 1
ATOM 808 N N . PRO A 1 98 ? 5.946 -7.090 -6.469 1.00 95.94 98 PRO A N 1
ATOM 809 C CA . PRO A 1 98 ? 7.371 -6.938 -6.770 1.00 95.94 98 PRO A CA 1
ATOM 810 C C . PRO A 1 98 ? 7.708 -7.066 -8.261 1.00 95.94 98 PRO A C 1
ATOM 812 O O . PRO A 1 98 ? 8.774 -6.613 -8.677 1.00 95.94 98 PRO A O 1
ATOM 815 N N . TYR A 1 99 ? 6.808 -7.628 -9.072 1.00 95.69 99 TYR A N 1
ATOM 816 C CA . TYR A 1 99 ? 7.021 -7.904 -10.498 1.00 95.69 99 TYR A CA 1
ATOM 817 C C . TYR A 1 99 ? 6.209 -6.965 -11.399 1.00 95.69 99 TYR A C 1
ATOM 819 O O . TYR A 1 99 ? 5.535 -7.407 -12.324 1.00 95.69 99 TYR A O 1
ATOM 827 N N . SER A 1 100 ? 6.205 -5.663 -11.110 1.00 94.31 100 SER A N 1
ATOM 828 C CA . SER A 1 100 ? 5.492 -4.684 -11.931 1.00 94.31 100 SER A CA 1
ATOM 829 C C . SER A 1 100 ? 6.324 -4.206 -13.122 1.00 94.31 100 SER A C 1
ATOM 831 O O . SER A 1 100 ? 7.547 -4.337 -13.148 1.00 94.31 100 SER A O 1
ATOM 833 N N . VAL A 1 101 ? 5.669 -3.560 -14.091 1.00 93.69 101 VAL A N 1
ATOM 834 C CA . VAL A 1 101 ? 6.354 -2.899 -15.220 1.00 93.69 101 VAL A CA 1
ATOM 835 C C . VAL A 1 101 ? 7.311 -1.801 -14.730 1.00 93.69 101 VAL A C 1
ATOM 837 O O . VAL A 1 101 ? 8.317 -1.522 -15.372 1.00 93.69 101 VAL A O 1
ATOM 840 N N . GLN A 1 102 ? 7.043 -1.189 -13.568 1.00 94.94 102 GLN A N 1
ATOM 841 C CA . GLN A 1 102 ? 7.956 -0.212 -12.967 1.00 94.94 102 GLN A CA 1
ATOM 842 C C . GLN A 1 102 ? 9.259 -0.868 -12.488 1.00 94.94 102 GLN A C 1
ATOM 844 O O . GLN A 1 102 ? 10.318 -0.249 -12.576 1.00 94.94 102 GLN A O 1
ATOM 849 N N . THR A 1 103 ? 9.188 -2.096 -11.963 1.00 94.50 103 THR A N 1
ATOM 850 C CA . THR A 1 103 ? 10.363 -2.815 -11.457 1.00 94.50 103 THR A CA 1
ATOM 851 C C . THR A 1 103 ? 11.093 -3.617 -12.531 1.00 94.50 103 THR A C 1
ATOM 853 O O . THR A 1 103 ? 12.287 -3.844 -12.382 1.00 94.50 103 THR A O 1
ATOM 856 N N . HIS A 1 104 ? 10.412 -3.986 -13.617 1.00 95.00 104 HIS A N 1
ATOM 857 C CA . HIS A 1 104 ? 10.966 -4.742 -14.744 1.00 95.00 104 HIS A CA 1
ATOM 858 C C . HIS A 1 104 ? 10.649 -4.012 -16.061 1.00 95.00 104 HIS A C 1
ATOM 860 O O . HIS A 1 104 ? 9.813 -4.473 -16.827 1.00 95.00 104 HIS A O 1
ATOM 866 N N . PRO A 1 105 ? 11.229 -2.828 -16.333 1.00 94.50 105 PRO A N 1
ATOM 867 C CA . PRO A 1 105 ? 10.807 -2.004 -17.469 1.00 94.50 105 PRO A CA 1
ATOM 868 C C . PRO A 1 105 ? 11.244 -2.542 -18.841 1.00 94.50 105 PRO A C 1
ATOM 870 O O . PRO A 1 105 ? 10.610 -2.199 -19.837 1.00 94.50 105 PRO A O 1
ATOM 873 N N . ALA A 1 106 ? 12.317 -3.338 -18.895 1.00 93.12 106 ALA A N 1
ATOM 874 C CA . ALA A 1 106 ? 12.980 -3.777 -20.131 1.00 93.12 106 ALA A CA 1
ATOM 875 C C . ALA A 1 106 ? 13.181 -5.305 -20.216 1.00 93.12 106 ALA A C 1
ATOM 877 O O . ALA A 1 106 ? 14.014 -5.780 -20.980 1.00 93.12 106 ALA A O 1
ATOM 878 N N . GLU A 1 107 ? 12.459 -6.056 -19.390 1.00 93.38 107 GLU A N 1
ATOM 879 C CA . GLU A 1 107 ? 12.435 -7.519 -19.362 1.00 93.38 107 GLU A CA 1
ATOM 880 C C . GLU A 1 107 ? 11.034 -7.961 -18.928 1.00 93.38 107 GLU A C 1
ATOM 882 O O . GLU A 1 107 ? 10.303 -7.170 -18.323 1.00 93.38 107 GLU A O 1
ATOM 887 N N . PHE A 1 108 ? 10.646 -9.209 -19.195 1.00 93.81 108 PHE A N 1
ATOM 888 C CA . PHE A 1 108 ? 9.363 -9.739 -18.723 1.00 93.81 108 PHE A CA 1
ATOM 889 C C . PHE A 1 108 ? 9.222 -9.562 -17.192 1.00 93.81 108 PHE A C 1
ATOM 891 O O . PHE A 1 108 ? 10.130 -9.956 -16.456 1.00 93.81 108 PHE A O 1
ATOM 898 N N . PRO A 1 109 ? 8.094 -9.030 -16.670 1.00 94.50 109 PRO A N 1
ATOM 899 C CA . PRO A 1 109 ? 6.805 -8.796 -17.340 1.00 94.50 109 PRO A CA 1
ATOM 900 C C . PRO A 1 109 ? 6.594 -7.400 -17.961 1.00 94.50 109 PRO A C 1
ATOM 902 O O . PRO A 1 109 ? 5.471 -7.081 -18.355 1.00 94.50 109 PRO A O 1
ATOM 905 N N . GLY A 1 110 ? 7.615 -6.544 -18.020 1.00 92.25 110 GLY A N 1
ATOM 906 C CA . GLY A 1 110 ? 7.579 -5.340 -18.851 1.00 92.25 110 GLY A CA 1
ATOM 907 C C . GLY A 1 110 ? 7.811 -5.647 -20.326 1.00 92.25 110 GLY A C 1
ATOM 908 O O . GLY A 1 110 ? 7.483 -6.730 -20.801 1.00 92.25 110 GLY A O 1
ATOM 909 N N . MET A 1 111 ? 8.331 -4.664 -21.062 1.00 92.56 111 MET A N 1
ATOM 910 C CA . MET A 1 111 ? 8.518 -4.778 -22.508 1.00 92.56 111 MET A CA 1
ATOM 911 C C . MET A 1 111 ? 9.955 -5.188 -22.809 1.00 92.56 111 MET A C 1
ATOM 913 O O . MET A 1 111 ? 10.868 -4.368 -22.697 1.00 92.56 111 MET A O 1
ATOM 917 N N . ASP A 1 112 ? 10.154 -6.451 -23.176 1.00 94.38 112 ASP A N 1
ATOM 918 C CA . ASP A 1 112 ? 11.467 -6.944 -23.577 1.00 94.38 112 ASP A CA 1
ATOM 919 C C . ASP A 1 112 ? 11.786 -6.452 -25.002 1.00 94.38 112 ASP A C 1
ATOM 921 O O . ASP A 1 112 ? 10.918 -6.491 -25.880 1.00 94.38 112 ASP A O 1
ATOM 925 N N . PRO A 1 113 ? 13.019 -6.004 -25.295 1.00 94.44 113 PRO A N 1
ATOM 926 C CA . PRO A 1 113 ? 13.429 -5.643 -26.654 1.00 94.44 113 PRO A CA 1
ATOM 927 C C . PRO A 1 113 ? 13.249 -6.757 -27.699 1.00 94.44 113 PRO A C 1
ATOM 929 O O . PRO A 1 113 ? 13.221 -6.462 -28.893 1.00 94.44 113 PRO A O 1
ATOM 932 N N . ASN A 1 114 ? 13.159 -8.019 -27.268 1.00 95.50 114 ASN A N 1
ATOM 933 C CA . ASN A 1 114 ? 12.966 -9.187 -28.126 1.00 95.50 114 ASN A CA 1
ATOM 934 C C . ASN A 1 114 ? 11.500 -9.639 -28.225 1.00 95.50 114 ASN A C 1
ATOM 936 O O . ASN A 1 114 ? 11.226 -10.656 -28.869 1.00 95.50 114 ASN A O 1
ATOM 940 N N . ASP A 1 115 ? 10.563 -8.918 -27.604 1.00 94.44 115 ASP A N 1
ATOM 941 C CA . ASP A 1 115 ? 9.143 -9.232 -27.722 1.00 94.44 115 ASP A CA 1
ATOM 942 C C . ASP A 1 115 ? 8.673 -9.103 -29.178 1.00 94.44 115 ASP A C 1
ATOM 944 O O . ASP A 1 115 ? 9.054 -8.194 -29.924 1.00 94.44 115 ASP A O 1
ATOM 948 N N . CYS A 1 116 ? 7.806 -10.027 -29.599 1.00 95.88 116 CYS A N 1
ATOM 949 C CA . CYS A 1 116 ? 7.155 -9.927 -30.901 1.00 95.88 116 CYS A CA 1
ATOM 950 C C . CYS A 1 116 ? 6.264 -8.668 -30.941 1.00 95.88 116 CYS A C 1
ATOM 952 O O . CYS A 1 116 ? 5.537 -8.420 -29.974 1.00 95.88 116 CYS A O 1
ATOM 954 N N . PRO A 1 117 ? 6.253 -7.898 -32.049 1.00 92.38 117 PRO A N 1
ATOM 955 C CA . PRO A 1 117 ? 5.326 -6.783 -32.210 1.00 92.38 117 PRO A CA 1
ATOM 956 C C . PRO A 1 117 ? 3.872 -7.230 -32.035 1.00 92.38 117 PRO A C 1
ATOM 958 O O . PRO A 1 117 ? 3.511 -8.355 -32.384 1.00 92.38 117 PRO A O 1
ATOM 961 N N . ARG A 1 118 ? 3.058 -6.329 -31.486 1.00 86.00 118 ARG A N 1
ATOM 962 C CA . ARG A 1 118 ? 1.659 -6.586 -31.142 1.00 86.00 118 ARG A CA 1
ATOM 963 C C . ARG A 1 118 ? 0.737 -6.642 -32.358 1.00 86.00 118 ARG A C 1
ATOM 965 O O . ARG A 1 118 ? 0.976 -5.865 -33.309 1.00 86.00 118 ARG A O 1
#

Organism: NCBI:txid116150

Sequence (118 aa):
ERYAAKNVSDILRAIYRINEAQTIYNEDIFGPVQNDTIIIAIQVHTRLTYLRHLIVSLAQARDIDKTLLIFSHDYYDEQINSLVRSIDFTKVMQIFFPYSVQTHPAEFPGMDPNDCPR

pLDDT: mean 94.01, std 10.08, range [36.06, 98.69]